Protein AF-A0A2V8JES2-F1 (afdb_monomer_lite)

Sequence (71 aa):
FEVLVHPEQVAAARALKPIHERQVFGRSILLFERVERQQLAALGDVRTPSIADLFVAVMNRQPGRRQGAVQ

Structure (mmCIF, N/CA/C/O backbone):
data_AF-A0A2V8JES2-F1
#
_entry.id   AF-A0A2V8JES2-F1
#
loop_
_atom_site.group_PDB
_atom_site.id
_atom_site.type_symbol
_atom_site.label_atom_id
_atom_site.label_alt_id
_atom_site.label_comp_id
_atom_site.label_asym_id
_atom_site.label_entity_id
_atom_site.label_seq_id
_atom_site.pdbx_PDB_ins_code
_atom_site.Cartn_x
_atom_site.Cartn_y
_atom_site.Cartn_z
_atom_site.occupancy
_atom_site.B_iso_or_equiv
_atom_site.auth_seq_id
_atom_site.auth_comp_id
_atom_site.auth_asym_id
_atom_site.auth_atom_id
_atom_site.pdbx_PDB_model_num
ATOM 1 N N . PHE A 1 1 ? -2.272 -1.549 -9.002 1.00 90.81 1 PHE A N 1
ATOM 2 C CA . PHE A 1 1 ? -2.952 -0.351 -8.470 1.00 90.81 1 PHE A CA 1
ATOM 3 C C . PHE A 1 1 ? -2.371 0.012 -7.123 1.00 90.81 1 PHE A C 1
ATOM 5 O O . PHE A 1 1 ? -2.090 -0.890 -6.346 1.00 90.81 1 PHE A O 1
ATOM 12 N N . GLU A 1 2 ? -2.179 1.299 -6.858 1.00 92.69 2 GLU A N 1
ATOM 13 C CA . GLU A 1 2 ? -1.828 1.803 -5.529 1.00 92.69 2 GLU A CA 1
ATOM 14 C C . GLU A 1 2 ? -3.093 2.344 -4.858 1.00 92.69 2 GLU A C 1
ATOM 16 O O . GLU A 1 2 ? -3.939 2.919 -5.542 1.00 92.69 2 GLU A O 1
ATOM 21 N N . VAL A 1 3 ? -3.242 2.154 -3.549 1.00 95.38 3 VAL A N 1
ATOM 22 C CA . VAL A 1 3 ? -4.368 2.699 -2.784 1.00 95.38 3 VAL A CA 1
ATOM 23 C C . VAL A 1 3 ? -3.847 3.392 -1.539 1.00 95.38 3 VAL A C 1
ATOM 25 O O . VAL A 1 3 ? -3.145 2.774 -0.737 1.00 95.38 3 VAL A O 1
ATOM 28 N N . LEU A 1 4 ? -4.214 4.661 -1.367 1.00 95.44 4 LEU A N 1
ATOM 29 C CA . LEU A 1 4 ? -4.118 5.333 -0.076 1.00 95.44 4 LEU A CA 1
ATOM 30 C C . LEU A 1 4 ? -5.330 4.906 0.753 1.00 95.44 4 LEU A C 1
ATOM 32 O O . LEU A 1 4 ? -6.448 5.358 0.514 1.00 95.44 4 LEU A O 1
ATOM 36 N N . VAL A 1 5 ? -5.108 3.988 1.686 1.00 96.25 5 VAL A N 1
ATOM 37 C CA . VAL A 1 5 ? -6.180 3.280 2.385 1.00 96.25 5 VAL A CA 1
ATOM 38 C C . VAL A 1 5 ? -6.707 4.111 3.542 1.00 96.25 5 VAL A C 1
ATOM 40 O O . VAL A 1 5 ? -5.938 4.718 4.296 1.00 96.25 5 VAL A O 1
ATOM 43 N N . HIS A 1 6 ? -8.028 4.124 3.691 1.00 95.06 6 HIS A N 1
ATOM 44 C CA . HIS A 1 6 ? -8.655 4.729 4.854 1.00 95.06 6 HIS A CA 1
ATOM 45 C C . HIS A 1 6 ? -8.274 3.954 6.126 1.00 95.06 6 HIS A C 1
ATOM 47 O O . HIS A 1 6 ? -8.229 2.722 6.086 1.00 95.06 6 HIS A O 1
ATOM 53 N N . PRO A 1 7 ? -8.006 4.621 7.262 1.00 92.88 7 PRO A N 1
ATOM 54 C CA . PRO A 1 7 ? -7.532 3.960 8.480 1.00 92.88 7 PRO A CA 1
ATOM 55 C C . PRO A 1 7 ? -8.392 2.767 8.926 1.00 92.88 7 PRO A C 1
ATOM 57 O O . PRO A 1 7 ? -7.860 1.729 9.315 1.00 92.88 7 PRO A O 1
ATOM 60 N N . GLU A 1 8 ? -9.712 2.880 8.804 1.00 94.81 8 GLU A N 1
ATOM 61 C CA . GLU A 1 8 ? -10.672 1.834 9.159 1.00 94.81 8 GLU A CA 1
ATOM 62 C C . GLU A 1 8 ? -10.669 0.632 8.198 1.00 94.81 8 GLU A C 1
ATOM 64 O O . GLU A 1 8 ? -11.071 -0.465 8.579 1.00 94.81 8 GLU A O 1
ATOM 69 N N . GLN A 1 9 ? -10.168 0.804 6.971 1.00 96.25 9 GLN A N 1
ATOM 70 C CA . GLN A 1 9 ? -10.139 -0.229 5.930 1.00 96.25 9 GLN A CA 1
ATOM 71 C C . GLN A 1 9 ? -8.793 -0.955 5.824 1.00 96.25 9 GLN A C 1
ATOM 73 O O . GLN A 1 9 ? -8.651 -1.879 5.022 1.00 96.25 9 GLN A O 1
ATOM 78 N N . VAL A 1 10 ? -7.794 -0.590 6.637 1.00 94.88 10 VAL A N 1
ATOM 79 C CA . VAL A 1 10 ? -6.436 -1.160 6.557 1.00 94.88 10 VAL A CA 1
ATOM 80 C C . VAL A 1 10 ? -6.444 -2.681 6.715 1.00 94.88 10 VAL A C 1
ATOM 82 O O . VAL A 1 10 ? -5.783 -3.383 5.951 1.00 94.88 10 VAL A O 1
ATOM 85 N N . ALA A 1 11 ? -7.219 -3.212 7.662 1.00 95.69 11 ALA A N 1
ATOM 86 C CA . ALA A 1 11 ? -7.317 -4.656 7.869 1.00 95.69 11 ALA A CA 1
ATOM 87 C C . ALA A 1 11 ? -7.915 -5.376 6.645 1.00 95.69 11 ALA A C 1
ATOM 89 O O . ALA A 1 11 ? -7.357 -6.375 6.185 1.00 95.69 11 ALA A O 1
ATOM 90 N N . ALA A 1 12 ? -9.000 -4.838 6.080 1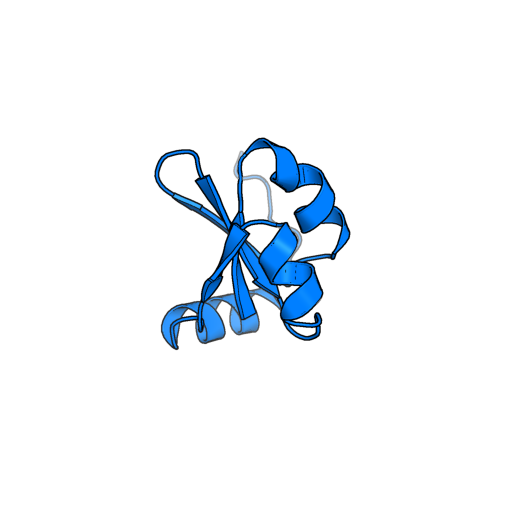.00 95.38 12 ALA A N 1
ATOM 91 C CA . ALA A 1 12 ? -9.640 -5.383 4.884 1.00 95.38 12 ALA A CA 1
ATOM 92 C C . ALA A 1 12 ? -8.707 -5.318 3.665 1.00 95.38 12 ALA A C 1
ATOM 94 O O . ALA A 1 12 ? -8.579 -6.286 2.917 1.00 95.38 12 ALA A O 1
ATOM 95 N N . ALA A 1 13 ? -7.984 -4.211 3.503 1.00 95.19 13 ALA A N 1
ATOM 96 C CA . ALA A 1 13 ? -7.058 -4.030 2.398 1.00 95.19 13 ALA A CA 1
ATOM 97 C C . ALA A 1 13 ? -5.831 -4.957 2.501 1.00 95.19 13 ALA A C 1
ATOM 99 O O . ALA A 1 13 ? -5.397 -5.518 1.494 1.00 95.19 13 ALA A O 1
ATOM 100 N N . ARG A 1 14 ? -5.310 -5.208 3.711 1.00 94.69 14 ARG A N 1
ATOM 101 C CA . ARG A 1 14 ? -4.241 -6.198 3.949 1.00 94.69 14 ARG A CA 1
ATOM 102 C C . ARG A 1 14 ? -4.691 -7.632 3.660 1.00 94.69 14 ARG A C 1
ATOM 104 O O . ARG A 1 14 ? -3.887 -8.430 3.177 1.00 94.69 14 ARG A O 1
ATOM 111 N N . ALA A 1 15 ? -5.966 -7.959 3.881 1.00 95.31 15 ALA A N 1
ATOM 112 C CA . ALA A 1 15 ? -6.519 -9.274 3.547 1.00 95.31 15 ALA A CA 1
ATOM 113 C C . ALA A 1 15 ? -6.488 -9.573 2.034 1.00 95.31 15 ALA A C 1
ATOM 115 O O . ALA A 1 15 ? -6.423 -10.739 1.641 1.00 95.31 15 ALA A O 1
ATOM 116 N N . LEU A 1 16 ? -6.440 -8.535 1.188 1.00 93.25 16 LEU A N 1
ATOM 117 C CA . LEU A 1 16 ? -6.257 -8.659 -0.265 1.00 93.25 16 LEU A CA 1
ATOM 118 C C . LEU A 1 16 ? -4.802 -8.926 -0.686 1.00 93.25 16 LEU A C 1
ATOM 120 O O . LEU A 1 16 ? -4.520 -8.996 -1.881 1.00 93.25 16 LEU A O 1
ATOM 124 N N . LYS A 1 17 ? -3.887 -9.111 0.277 1.00 92.38 17 LYS A N 1
ATOM 125 C CA . LYS A 1 17 ? -2.481 -9.487 0.062 1.00 92.38 17 LYS A CA 1
ATOM 126 C C . LYS A 1 17 ? -1.756 -8.517 -0.887 1.00 92.38 17 LYS A C 1
ATOM 128 O O . LYS A 1 17 ? -1.372 -8.907 -1.994 1.00 92.38 17 LYS A O 1
ATOM 133 N N . PRO A 1 18 ? -1.567 -7.252 -0.472 1.00 93.38 18 PRO A N 1
ATOM 134 C CA . PRO A 1 18 ? -0.773 -6.300 -1.238 1.00 93.38 18 PRO A CA 1
ATOM 135 C C . PRO A 1 18 ? 0.653 -6.828 -1.437 1.00 93.38 18 PRO A C 1
ATOM 137 O O . PRO A 1 18 ? 1.205 -7.523 -0.586 1.00 93.38 18 PRO A O 1
ATOM 140 N N . ILE A 1 19 ? 1.261 -6.474 -2.566 1.00 90.94 19 ILE A N 1
ATOM 141 C CA . ILE A 1 19 ? 2.655 -6.821 -2.875 1.00 90.94 19 ILE A CA 1
ATOM 142 C C . ILE A 1 19 ? 3.648 -5.885 -2.180 1.00 90.94 19 ILE A C 1
ATOM 144 O O . ILE A 1 19 ? 4.824 -6.215 -2.054 1.00 90.94 19 ILE A O 1
ATOM 148 N N . HIS A 1 20 ? 3.184 -4.712 -1.745 1.00 89.62 20 HIS A N 1
ATOM 149 C CA . HIS A 1 20 ? 3.979 -3.749 -0.998 1.00 89.62 20 HIS A CA 1
ATOM 150 C C . HIS A 1 20 ? 3.081 -2.890 -0.102 1.00 89.62 20 HIS A C 1
ATOM 152 O O . HIS A 1 20 ? 1.970 -2.529 -0.494 1.00 89.62 20 HIS A O 1
ATOM 158 N N . GLU A 1 21 ? 3.578 -2.552 1.085 1.00 92.00 21 GLU A N 1
ATOM 159 C CA . GLU A 1 21 ? 2.926 -1.668 2.050 1.00 92.00 21 GLU A CA 1
ATOM 160 C C . GLU A 1 21 ? 3.936 -0.632 2.550 1.00 92.00 21 GLU A C 1
ATOM 162 O O . GLU A 1 21 ? 5.055 -0.987 2.923 1.00 92.00 21 GLU A O 1
ATOM 167 N N . ARG A 1 22 ? 3.522 0.640 2.601 1.00 89.81 22 ARG A N 1
ATOM 168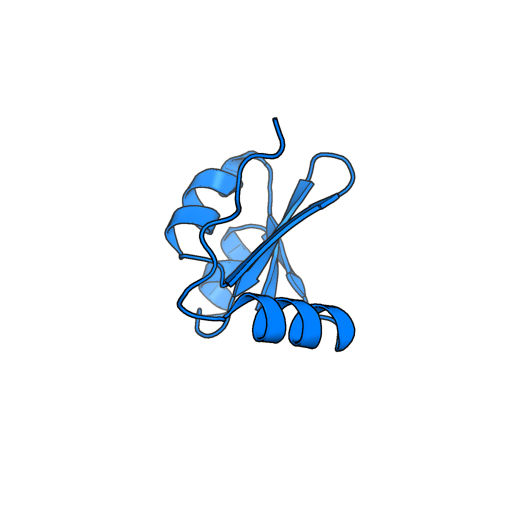 C CA . ARG A 1 22 ? 4.276 1.721 3.249 1.00 89.81 22 ARG A CA 1
ATOM 169 C C . ARG A 1 22 ? 3.360 2.623 4.072 1.00 89.81 22 ARG A C 1
ATOM 171 O O . ARG A 1 22 ? 2.180 2.765 3.764 1.00 89.81 22 ARG A O 1
ATOM 178 N N . GLN A 1 23 ? 3.912 3.258 5.102 1.00 89.88 23 GLN A N 1
ATOM 179 C CA . GLN A 1 23 ? 3.205 4.237 5.933 1.00 89.88 23 GLN A CA 1
ATOM 180 C C . GLN A 1 23 ? 3.668 5.652 5.579 1.00 89.88 23 GLN A C 1
ATOM 182 O O . GLN A 1 23 ? 4.868 5.914 5.525 1.00 89.88 23 GLN A O 1
ATOM 187 N N . VAL A 1 24 ? 2.726 6.568 5.355 1.00 87.62 24 VAL A N 1
ATOM 188 C CA . VAL A 1 24 ? 2.996 7.982 5.060 1.00 87.62 24 VAL A CA 1
ATOM 189 C C . VAL A 1 24 ? 2.047 8.844 5.885 1.00 87.62 24 VAL A C 1
ATOM 191 O O . VAL A 1 24 ? 0.833 8.756 5.722 1.00 87.62 24 VAL A O 1
ATOM 194 N N . PHE A 1 25 ? 2.595 9.662 6.789 1.00 85.81 25 PHE A N 1
ATOM 195 C CA . PHE A 1 25 ? 1.828 10.549 7.682 1.00 85.81 25 PHE A CA 1
ATOM 196 C C . PHE A 1 25 ? 0.647 9.852 8.394 1.00 85.81 25 PHE A C 1
ATOM 198 O O . PHE A 1 25 ? -0.458 10.384 8.461 1.00 85.81 25 PHE A O 1
ATOM 205 N N . GLY A 1 26 ? 0.864 8.630 8.895 1.00 86.50 26 GLY A N 1
ATOM 206 C CA . GLY A 1 26 ? -0.161 7.846 9.599 1.00 86.50 26 GLY A CA 1
ATOM 207 C C . GLY A 1 26 ? -1.212 7.185 8.699 1.00 86.50 26 GLY A C 1
ATOM 208 O O . GLY A 1 26 ? -2.149 6.578 9.212 1.00 86.50 26 GLY A O 1
ATOM 209 N N . ARG A 1 27 ? -1.073 7.275 7.369 1.00 90.25 27 ARG A N 1
ATOM 210 C CA . ARG A 1 27 ? -1.899 6.537 6.406 1.00 90.25 27 ARG A CA 1
ATOM 211 C C . ARG A 1 27 ? -1.120 5.400 5.759 1.00 90.25 27 ARG A C 1
ATOM 213 O O . ARG A 1 27 ? 0.065 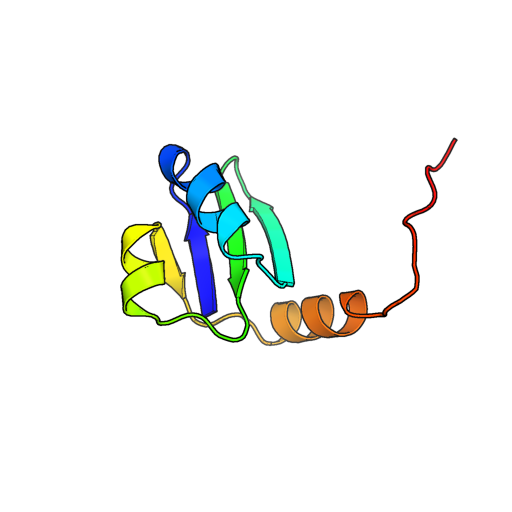5.532 5.454 1.00 90.25 27 ARG A O 1
ATOM 220 N N . SER A 1 28 ? -1.829 4.308 5.489 1.00 94.44 28 SER A N 1
ATOM 221 C CA . SER A 1 28 ? -1.273 3.143 4.801 1.00 94.44 28 SER A CA 1
ATOM 222 C C . SER A 1 28 ? -1.422 3.310 3.294 1.00 94.44 28 SER A C 1
ATOM 224 O O . SER A 1 28 ? -2.520 3.569 2.803 1.00 94.44 28 SER A O 1
ATOM 226 N N . ILE A 1 29 ? -0.331 3.133 2.557 1.00 94.12 29 ILE A N 1
ATOM 227 C CA . ILE A 1 29 ? -0.344 3.024 1.101 1.00 94.12 29 ILE A CA 1
ATOM 228 C C . ILE A 1 29 ? -0.041 1.577 0.737 1.00 94.12 29 ILE A C 1
ATOM 230 O O . ILE A 1 29 ? 0.996 1.035 1.123 1.00 94.12 29 ILE A O 1
ATOM 234 N N . LEU A 1 30 ? -0.958 0.963 -0.004 1.00 94.50 30 LEU A N 1
ATOM 235 C CA . LEU A 1 30 ? -0.893 -0.440 -0.386 1.00 94.50 30 LEU A CA 1
ATOM 236 C C . LEU A 1 30 ? -0.828 -0.578 -1.902 1.00 94.50 30 LEU A C 1
ATOM 238 O O . LEU A 1 30 ? -1.637 0.002 -2.629 1.00 94.50 30 LEU A O 1
ATOM 242 N N . LEU A 1 31 ? 0.126 -1.372 -2.378 1.00 93.00 31 LEU A N 1
ATOM 243 C CA . LEU A 1 31 ? 0.298 -1.680 -3.789 1.00 93.00 31 LEU A CA 1
ATOM 244 C C . LEU A 1 31 ? -0.219 -3.084 -4.090 1.00 93.00 31 LEU A C 1
ATOM 246 O O . LEU A 1 31 ? 0.165 -4.058 -3.445 1.00 93.00 31 LEU A O 1
ATOM 250 N N . PHE A 1 32 ? -1.045 -3.193 -5.123 1.00 92.25 32 PHE A N 1
ATOM 251 C CA . PHE A 1 32 ? -1.676 -4.430 -5.571 1.00 92.25 32 PHE A CA 1
ATOM 252 C C . PHE A 1 32 ? -1.317 -4.725 -7.028 1.00 92.25 32 PHE A C 1
ATOM 254 O O . PHE A 1 32 ? -1.300 -3.818 -7.863 1.00 92.25 32 PHE A O 1
ATOM 261 N N . GLU A 1 33 ? -1.082 -5.997 -7.351 1.00 86.00 33 GLU A N 1
ATOM 262 C CA . GLU A 1 33 ? -0.802 -6.444 -8.724 1.00 86.00 33 GLU A CA 1
ATOM 263 C C . GLU A 1 33 ? -2.099 -6.763 -9.488 1.00 86.00 33 GLU A C 1
ATOM 265 O O . GLU A 1 33 ? -2.376 -6.153 -10.517 1.00 86.00 33 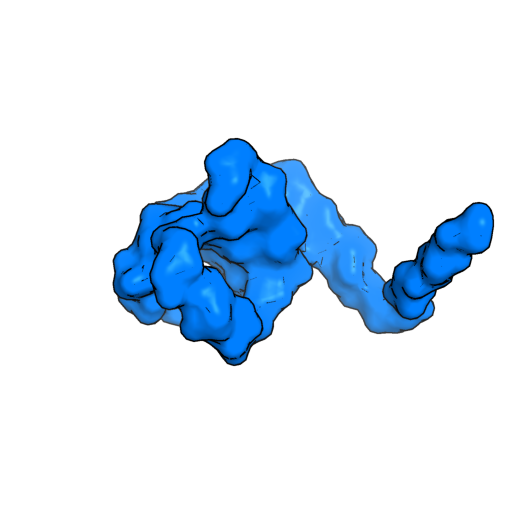GLU A O 1
ATOM 270 N N . ARG A 1 34 ? -2.923 -7.683 -8.964 1.00 84.31 34 ARG A N 1
ATOM 271 C CA . ARG A 1 34 ? -4.108 -8.239 -9.647 1.00 84.31 34 ARG A CA 1
ATOM 272 C C . ARG A 1 34 ? -5.369 -8.157 -8.779 1.00 84.31 34 ARG A C 1
ATOM 274 O O . ARG A 1 34 ? -5.869 -9.177 -8.321 1.00 84.31 34 ARG A O 1
ATOM 281 N N . VAL A 1 35 ? -5.860 -6.944 -8.534 1.00 88.88 35 VAL A N 1
ATOM 282 C CA . VAL A 1 35 ? -7.129 -6.700 -7.823 1.00 88.88 35 VAL A CA 1
ATOM 283 C C . VAL A 1 35 ? -7.992 -5.763 -8.661 1.00 88.88 35 VAL A C 1
ATOM 285 O O . VAL A 1 35 ? -7.466 -4.840 -9.290 1.00 88.88 35 VAL A O 1
ATOM 288 N N . GLU A 1 36 ? -9.304 -5.999 -8.690 1.00 91.69 36 GLU A N 1
ATOM 289 C CA . GLU A 1 36 ? -10.229 -5.149 -9.435 1.00 91.69 36 GLU A CA 1
ATOM 290 C C . GLU A 1 36 ? -10.277 -3.729 -8.869 1.00 91.69 36 GLU A C 1
ATOM 292 O O . GLU A 1 36 ? -10.401 -3.506 -7.663 1.00 91.69 36 GLU A O 1
ATOM 297 N N . ARG A 1 37 ? -10.239 -2.738 -9.763 1.00 88.19 37 ARG A N 1
ATOM 298 C CA . ARG A 1 37 ? -10.228 -1.321 -9.380 1.00 88.19 37 ARG A CA 1
ATOM 299 C C . ARG A 1 37 ? -11.458 -0.917 -8.562 1.00 88.19 37 ARG A C 1
ATOM 301 O O . ARG A 1 37 ? -11.316 -0.111 -7.649 1.00 88.19 37 ARG A O 1
ATOM 308 N N . GLN A 1 38 ? -12.636 -1.464 -8.872 1.00 91.56 38 GLN A N 1
ATOM 309 C CA . GLN A 1 38 ? -13.868 -1.164 -8.130 1.00 91.56 38 GLN A CA 1
ATOM 310 C C . GLN A 1 38 ? -13.783 -1.623 -6.671 1.00 91.56 38 GLN A C 1
ATOM 312 O O . GLN A 1 38 ? -14.167 -0.880 -5.774 1.00 91.56 38 GLN A O 1
ATOM 317 N N . GLN A 1 39 ? -13.209 -2.803 -6.426 1.00 92.06 39 GLN A N 1
ATOM 318 C CA . GLN A 1 39 ? -12.996 -3.310 -5.072 1.00 92.06 39 GLN A CA 1
ATOM 319 C C . GLN A 1 39 ? -12.036 -2.413 -4.282 1.00 92.06 39 GLN A C 1
ATOM 321 O O . GLN A 1 39 ? -12.268 -2.127 -3.112 1.00 92.06 39 GLN A O 1
ATOM 326 N N . LEU A 1 40 ? -10.977 -1.929 -4.933 1.00 93.38 40 LEU A N 1
ATOM 327 C CA . LEU A 1 40 ? -10.004 -1.032 -4.311 1.00 93.38 40 LEU A CA 1
ATOM 328 C C . LEU A 1 40 ? -10.573 0.363 -4.020 1.00 93.38 40 LEU A C 1
ATOM 330 O O . LEU A 1 40 ? -10.187 0.973 -3.027 1.00 93.38 40 LEU A O 1
ATOM 334 N N . ALA A 1 41 ? -11.504 0.849 -4.844 1.00 93.38 41 ALA A N 1
ATOM 335 C CA . ALA A 1 41 ? -12.147 2.151 -4.656 1.00 93.38 41 ALA A CA 1
ATOM 336 C C . ALA A 1 41 ? -13.006 2.223 -3.385 1.00 93.38 41 ALA A C 1
ATOM 338 O O . ALA A 1 41 ? -13.198 3.305 -2.842 1.00 93.38 41 ALA A O 1
ATOM 339 N N . ALA A 1 42 ? -13.478 1.081 -2.876 1.00 94.44 42 ALA A N 1
ATOM 340 C CA . ALA A 1 42 ? -14.179 1.011 -1.595 1.00 94.44 42 ALA A CA 1
ATOM 341 C C . ALA A 1 42 ? -13.236 1.109 -0.376 1.00 94.44 42 ALA A C 1
ATOM 343 O O . ALA A 1 42 ? -13.699 1.336 0.738 1.00 94.44 42 ALA A O 1
ATOM 344 N N . LEU A 1 43 ? -11.925 0.923 -0.571 1.00 95.12 43 LEU A N 1
ATOM 345 C CA . LEU A 1 43 ? -10.922 0.897 0.501 1.00 95.12 43 LEU A CA 1
ATOM 346 C C . LEU A 1 43 ? -10.194 2.239 0.671 1.00 95.12 43 LEU A C 1
ATOM 348 O O . LEU A 1 43 ? -9.560 2.472 1.704 1.00 95.12 43 LEU A O 1
ATOM 352 N N . GLY A 1 44 ? -10.259 3.105 -0.341 1.00 94.81 44 GLY A N 1
ATOM 353 C CA . GLY A 1 44 ? -9.670 4.438 -0.325 1.00 94.81 44 GLY A CA 1
ATOM 354 C C . GLY A 1 44 ? -9.347 4.967 -1.720 1.00 94.81 44 GLY A C 1
ATOM 355 O O . GLY A 1 44 ? -9.896 4.514 -2.729 1.00 94.81 44 GLY A O 1
ATOM 356 N N . ASP A 1 45 ? -8.419 5.921 -1.781 1.00 94.75 45 ASP A N 1
ATOM 357 C CA . ASP A 1 45 ? -8.076 6.612 -3.023 1.00 94.75 45 ASP A CA 1
ATOM 358 C C . ASP A 1 45 ? -7.180 5.744 -3.910 1.00 94.75 45 ASP A C 1
ATOM 360 O O . ASP A 1 45 ? -5.990 5.550 -3.631 1.00 94.75 45 ASP A O 1
ATOM 364 N N . VAL A 1 46 ? -7.740 5.246 -5.015 1.00 94.88 46 VAL A N 1
ATOM 365 C CA . VAL A 1 46 ? -7.007 4.432 -5.993 1.00 94.88 46 VAL A CA 1
ATOM 366 C C . VAL A 1 46 ? -6.215 5.313 -6.949 1.00 94.88 46 VAL A C 1
ATOM 368 O O . VAL A 1 46 ? -6.770 6.156 -7.657 1.00 94.88 46 VAL A O 1
ATOM 371 N N . ARG A 1 47 ? -4.913 5.052 -7.040 1.00 91.88 47 ARG A N 1
ATOM 372 C CA . ARG A 1 47 ? -3.964 5.778 -7.882 1.00 91.88 47 ARG A CA 1
ATOM 373 C C . ARG A 1 47 ? -3.167 4.831 -8.774 1.00 91.88 47 ARG A C 1
ATOM 375 O O . ARG A 1 47 ? -3.066 3.618 -8.546 1.00 91.88 47 ARG A O 1
ATOM 382 N N . THR A 1 48 ? -2.584 5.412 -9.814 1.00 88.31 48 THR A N 1
ATOM 383 C CA . THR A 1 48 ? -1.548 4.747 -10.603 1.00 88.31 48 THR A CA 1
ATOM 384 C C . THR A 1 48 ? -0.232 4.834 -9.825 1.00 88.31 48 THR A C 1
ATOM 386 O O . THR A 1 48 ? 0.157 5.948 -9.470 1.00 88.31 48 THR A O 1
ATOM 389 N N . PRO A 1 49 ? 0.441 3.706 -9.539 1.00 85.69 49 PRO A N 1
ATOM 390 C CA . PRO A 1 49 ? 1.730 3.723 -8.851 1.00 85.69 49 PRO A CA 1
ATOM 391 C C . PRO A 1 49 ? 2.793 4.451 -9.675 1.00 85.69 49 PRO A C 1
ATOM 393 O O . PRO A 1 49 ? 2.759 4.415 -10.909 1.00 85.69 49 PRO A O 1
ATOM 396 N N . SER A 1 50 ? 3.761 5.072 -8.998 1.00 84.75 50 SER A N 1
ATOM 397 C CA . SER A 1 50 ? 4.932 5.622 -9.680 1.00 84.75 50 SER A CA 1
ATOM 398 C C . SER A 1 50 ? 5.828 4.498 -10.212 1.00 84.75 50 SER A C 1
ATOM 400 O O . SER A 1 50 ? 5.801 3.368 -9.718 1.00 84.75 50 SER A O 1
ATOM 402 N N . ILE A 1 51 ? 6.672 4.800 -11.203 1.00 84.38 51 ILE A N 1
ATOM 403 C CA . ILE A 1 51 ? 7.618 3.807 -11.727 1.00 84.38 51 ILE A CA 1
ATOM 404 C C . ILE A 1 51 ? 8.625 3.350 -10.658 1.00 84.38 51 ILE A C 1
ATOM 406 O O . ILE A 1 51 ? 8.983 2.176 -10.616 1.00 84.38 51 ILE A O 1
ATOM 410 N N . ALA A 1 52 ? 9.021 4.246 -9.746 1.00 82.56 52 ALA A N 1
ATOM 411 C CA . ALA A 1 52 ? 9.91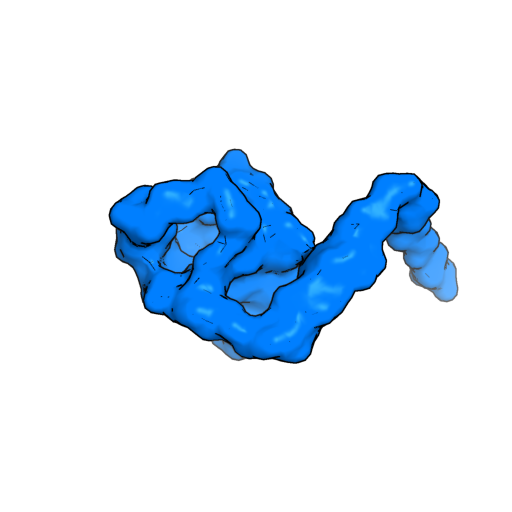1 3.927 -8.633 1.00 82.56 52 ALA A CA 1
ATOM 412 C C . ALA A 1 52 ? 9.275 2.910 -7.671 1.00 82.56 52 ALA A C 1
ATOM 414 O O . ALA A 1 52 ? 9.926 1.941 -7.280 1.00 82.56 52 ALA A O 1
ATOM 415 N N . ASP A 1 53 ? 7.987 3.078 -7.358 1.00 78.88 53 ASP A N 1
ATOM 416 C CA . ASP A 1 53 ? 7.246 2.142 -6.507 1.00 78.88 53 ASP A CA 1
ATOM 417 C C . ASP A 1 53 ? 7.140 0.753 -7.146 1.00 78.88 53 ASP A C 1
ATOM 419 O O . ASP A 1 53 ? 7.286 -0.260 -6.460 1.00 78.88 53 ASP A O 1
ATOM 423 N N . LEU A 1 54 ? 6.950 0.685 -8.470 1.00 82.00 54 LEU A N 1
ATOM 424 C CA . LEU A 1 54 ? 6.945 -0.586 -9.198 1.00 82.00 54 LEU A CA 1
ATOM 425 C C . LEU A 1 54 ? 8.307 -1.287 -9.122 1.00 82.00 54 LEU A C 1
ATOM 427 O O . LEU A 1 54 ? 8.353 -2.490 -8.866 1.00 82.00 54 LEU A O 1
ATOM 431 N N . PHE A 1 55 ? 9.414 -0.556 -9.281 1.00 83.75 55 PHE A N 1
ATOM 432 C CA . PHE A 1 55 ? 10.757 -1.130 -9.149 1.00 83.75 55 PHE A CA 1
ATOM 433 C C . PHE A 1 55 ? 11.011 -1.690 -7.748 1.00 83.75 55 PHE A C 1
ATOM 435 O O . PHE A 1 55 ? 11.449 -2.832 -7.617 1.00 83.75 55 PHE A O 1
ATOM 442 N N . VAL A 1 56 ? 10.699 -0.928 -6.696 1.00 79.81 56 VAL A N 1
ATOM 443 C CA . VAL A 1 56 ? 10.866 -1.376 -5.304 1.00 79.81 56 VAL A CA 1
ATOM 444 C C . VAL A 1 56 ? 10.013 -2.611 -5.016 1.00 79.81 56 VAL A C 1
ATOM 446 O O . VAL A 1 56 ? 10.493 -3.564 -4.397 1.00 79.81 56 VAL A O 1
ATOM 449 N N . ALA A 1 57 ? 8.767 -2.632 -5.487 1.00 81.31 57 ALA A N 1
ATOM 450 C CA . ALA A 1 57 ? 7.877 -3.769 -5.298 1.00 81.31 57 ALA A CA 1
ATOM 451 C C . ALA A 1 57 ? 8.375 -5.034 -6.014 1.00 81.31 57 ALA A C 1
ATOM 453 O O . ALA A 1 57 ? 8.312 -6.123 -5.448 1.00 81.31 57 ALA A O 1
ATOM 454 N N . VAL A 1 58 ? 8.925 -4.902 -7.226 1.00 77.25 58 VAL A N 1
ATOM 455 C CA . VAL A 1 58 ? 9.514 -6.027 -7.971 1.00 77.25 58 VAL A CA 1
ATOM 456 C C . VAL A 1 58 ? 10.811 -6.515 -7.316 1.00 77.25 58 VAL A C 1
ATOM 458 O O . VAL A 1 58 ? 10.998 -7.722 -7.181 1.00 77.25 58 VAL A O 1
ATOM 461 N N . MET A 1 59 ? 11.681 -5.614 -6.848 1.00 79.31 59 MET A N 1
ATOM 462 C CA . MET A 1 59 ? 12.937 -5.990 -6.180 1.00 79.31 59 MET A CA 1
ATOM 463 C C . MET A 1 59 ? 12.707 -6.704 -4.843 1.00 79.31 59 MET A C 1
ATOM 465 O O . MET A 1 59 ? 13.425 -7.648 -4.515 1.00 79.31 59 MET A O 1
ATOM 469 N N . ASN A 1 60 ? 11.672 -6.311 -4.097 1.00 65.50 60 ASN A N 1
ATOM 470 C CA . ASN A 1 60 ? 11.290 -6.971 -2.847 1.00 65.50 60 ASN A CA 1
ATOM 471 C C . ASN A 1 60 ? 10.493 -8.272 -3.054 1.00 65.50 60 ASN A C 1
ATOM 473 O O . ASN A 1 60 ? 10.251 -8.996 -2.090 1.00 65.50 60 ASN A O 1
ATOM 477 N N . ARG A 1 61 ? 10.132 -8.624 -4.297 1.00 61.53 61 ARG A N 1
ATOM 478 C CA . ARG A 1 61 ? 9.431 -9.873 -4.646 1.00 61.53 61 ARG A CA 1
ATOM 479 C C . ARG A 1 61 ? 10.351 -11.107 -4.678 1.00 61.53 61 ARG A C 1
ATOM 481 O O . ARG A 1 61 ? 9.948 -12.146 -5.196 1.00 61.53 61 ARG A O 1
ATOM 488 N N . GLN A 1 62 ? 11.582 -11.034 -4.162 1.00 50.91 62 GLN A N 1
ATOM 489 C CA . GLN A 1 62 ? 12.477 -12.196 -4.126 1.00 50.91 62 GLN A CA 1
ATOM 490 C C . GLN A 1 62 ? 11.932 -13.287 -3.184 1.00 50.91 62 GLN A C 1
ATOM 492 O O . GLN A 1 62 ? 11.824 -13.054 -1.975 1.00 50.91 62 GLN A O 1
ATOM 497 N N . PRO A 1 63 ? 11.648 -14.505 -3.687 1.00 47.03 63 PRO A N 1
ATOM 498 C CA . PRO A 1 63 ? 11.343 -15.639 -2.832 1.00 47.03 63 PRO A CA 1
ATOM 499 C C . PRO A 1 63 ? 12.645 -16.068 -2.146 1.00 47.03 63 PRO A C 1
ATOM 501 O O . PRO A 1 63 ? 13.449 -16.782 -2.734 1.00 47.03 63 PRO A O 1
ATOM 504 N N . GLY A 1 64 ? 12.898 -15.595 -0.921 1.00 54.94 64 GLY A N 1
ATOM 505 C CA . GLY A 1 64 ? 14.027 -16.111 -0.134 1.00 54.94 64 GLY A CA 1
ATOM 506 C C . GLY A 1 64 ? 14.788 -15.163 0.788 1.00 54.94 64 GLY A C 1
ATOM 507 O O . GLY A 1 64 ? 15.772 -15.605 1.371 1.00 54.94 64 GLY A O 1
ATOM 508 N N . ARG A 1 65 ? 14.376 -13.908 1.001 1.00 47.72 65 ARG A N 1
ATOM 509 C CA . ARG A 1 65 ? 14.967 -13.091 2.076 1.00 47.72 65 ARG A CA 1
ATOM 510 C C . ARG A 1 65 ? 14.001 -12.943 3.243 1.00 47.72 65 ARG A C 1
ATOM 512 O O . ARG A 1 65 ? 13.234 -11.992 3.331 1.00 47.72 65 ARG A O 1
ATOM 519 N N . ARG A 1 66 ? 14.088 -13.904 4.171 1.00 52.28 66 ARG A N 1
ATOM 520 C CA . ARG A 1 66 ? 13.774 -13.665 5.584 1.00 52.28 66 ARG A CA 1
ATOM 521 C C . ARG A 1 66 ? 14.544 -12.408 5.990 1.00 52.28 66 ARG A C 1
ATOM 523 O O . ARG A 1 66 ? 15.773 -12.421 5.964 1.00 52.28 66 ARG A O 1
ATOM 530 N N . GLN A 1 67 ? 13.832 -11.319 6.268 1.00 48.78 67 GLN A N 1
ATOM 531 C CA . GLN A 1 67 ? 14.431 -10.132 6.865 1.00 48.78 67 GLN A CA 1
ATOM 532 C C . GLN A 1 67 ? 15.061 -10.568 8.188 1.00 48.78 67 GLN A C 1
ATOM 534 O O . GLN A 1 67 ? 14.367 -11.015 9.100 1.00 48.78 67 GLN A O 1
ATOM 539 N N . GLY A 1 68 ? 16.392 -10.539 8.229 1.00 39.28 68 GLY A N 1
ATOM 540 C CA . GLY A 1 68 ? 17.152 -10.731 9.449 1.00 39.28 68 GLY A CA 1
ATOM 541 C C . GLY A 1 68 ? 16.832 -9.588 10.398 1.00 39.28 68 GLY A C 1
ATOM 542 O O . GLY A 1 68 ? 16.938 -8.421 10.021 1.00 39.28 68 GLY A O 1
ATOM 543 N N . ALA A 1 69 ? 16.426 -9.945 11.612 1.00 38.53 69 ALA A N 1
ATOM 544 C CA . ALA A 1 69 ? 16.488 -9.052 12.750 1.00 38.53 69 ALA A CA 1
ATOM 545 C C . ALA A 1 69 ? 17.931 -8.549 12.873 1.00 38.53 69 ALA A C 1
ATOM 547 O O . ALA A 1 69 ? 18.866 -9.347 12.968 1.00 38.53 69 ALA A O 1
ATOM 548 N N . VAL A 1 70 ? 18.108 -7.233 12.820 1.00 44.69 70 VAL A N 1
ATOM 549 C CA . VAL A 1 70 ? 19.327 -6.609 13.326 1.00 44.69 70 VAL A CA 1
ATOM 550 C C . VAL A 1 70 ? 19.212 -6.601 14.848 1.00 44.69 70 VAL A C 1
ATOM 552 O O . VAL A 1 70 ? 18.227 -6.098 15.391 1.00 44.69 70 VAL A O 1
ATOM 555 N N . GLN A 1 71 ? 20.161 -7.290 15.482 1.00 42.06 71 GLN A N 1
ATOM 556 C CA . GLN A 1 71 ? 20.386 -7.298 16.928 1.00 42.06 71 GLN A CA 1
ATOM 557 C C . GLN A 1 71 ? 20.992 -5.978 17.394 1.00 42.06 71 GLN A C 1
ATOM 559 O O . GLN A 1 71 ? 21.720 -5.361 16.581 1.00 42.06 71 GLN A O 1
#

pLDDT: mean 83.48, std 16.36, range [38.53, 96.25]

Foldseek 3Di:
DKFFFDPVCVVVLVVLPFLDWDDDPNTIIGHHDD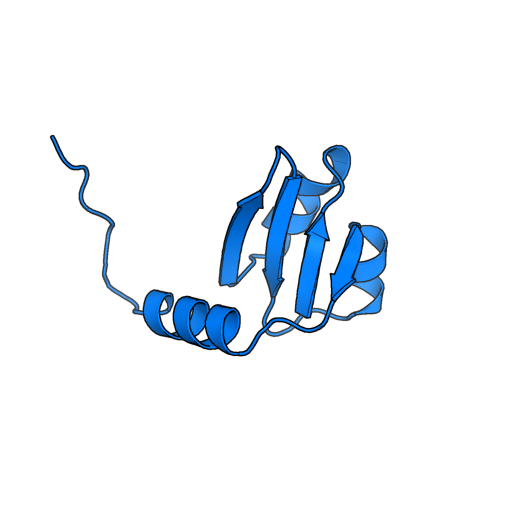DDPVVRVVGHDDDDDDPVVVVVSVVSPDPPDPPDDDD

Radius of gyration: 12.8 Å; chains: 1; bounding box: 35×27×29 Å

Secondary structure (DSSP, 8-state):
-EEEE-GGGHHHHHHT--SEEEEETTEEEEE-SS--HHHHHTTEEEEPPPHHHHHHHHHTT-TT---PPP-